Protein AF-A0AAV5I1P3-F1 (afdb_monomer_lite)

Organism: NCBI:txid152421

Foldseek 3Di:
DDDDDDDPVCVVVVVVVVCCVVVVVVCVVCVVVVVVVVVVD

Radius of gyration: 16.88 Å; chains: 1; bounding box: 35×12×47 Å

pLDDT: mean 80.47, std 10.9, range [44.31, 92.69]

Sequence (41 aa):
MGPVWYPPHNYLLFFGAYLLAGTGYQFFVHGVHGIDTMNAG

Structure (mmCIF, N/CA/C/O backbone):
data_AF-A0AAV5I1P3-F1
#
_entry.id   AF-A0AAV5I1P3-F1
#
loop_
_atom_site.group_PDB
_atom_site.id
_atom_site.type_symbol
_atom_site.label_atom_id
_atom_site.label_alt_id
_atom_site.label_comp_id
_atom_site.label_asym_id
_atom_site.label_entity_id
_atom_site.label_seq_id
_atom_site.pdbx_PDB_ins_code
_atom_site.Cartn_x
_atom_site.Cartn_y
_atom_site.Cartn_z
_atom_site.occupancy
_atom_site.B_iso_or_equiv
_atom_site.auth_seq_id
_atom_site.auth_comp_id
_atom_site.auth_asym_id
_atom_site.auth_atom_id
_atom_site.pdbx_PDB_model_num
ATOM 1 N N . MET A 1 1 ? -7.230 4.659 -21.824 1.00 44.31 1 MET A N 1
ATOM 2 C CA . MET A 1 1 ? -5.889 4.636 -21.202 1.00 44.31 1 MET A CA 1
ATOM 3 C C . MET A 1 1 ? -5.285 3.299 -21.597 1.00 44.31 1 MET A C 1
ATOM 5 O O . MET A 1 1 ? -5.897 2.288 -21.283 1.00 44.31 1 MET A O 1
ATOM 9 N N . GLY A 1 2 ? -4.225 3.272 -22.408 1.00 66.44 2 GLY A N 1
ATOM 10 C CA . GLY A 1 2 ? -3.588 2.004 -22.791 1.00 66.44 2 GLY A CA 1
ATOM 11 C C . GLY A 1 2 ? -2.885 1.348 -21.593 1.00 66.44 2 GLY A C 1
ATOM 12 O O . GLY A 1 2 ? -2.654 2.031 -20.594 1.00 66.44 2 GLY A O 1
ATOM 13 N N . PRO A 1 3 ? -2.549 0.050 -21.661 1.00 74.81 3 PRO A N 1
ATOM 14 C CA . PRO A 1 3 ? -1.801 -0.616 -20.600 1.00 74.81 3 PRO A CA 1
ATOM 15 C C . PRO A 1 3 ? -0.425 0.046 -20.424 1.00 74.81 3 PRO A C 1
ATOM 17 O O . PRO A 1 3 ? 0.378 0.086 -21.355 1.00 74.81 3 PRO A O 1
ATOM 20 N N . VAL A 1 4 ? -0.164 0.587 -19.231 1.00 78.44 4 VAL A N 1
ATOM 21 C CA . VAL A 1 4 ? 1.141 1.152 -18.863 1.00 78.44 4 VAL A CA 1
ATOM 22 C C . VAL A 1 4 ? 2.045 0.000 -18.433 1.00 78.44 4 VAL A C 1
ATOM 24 O O . VAL A 1 4 ? 1.742 -0.702 -17.470 1.00 78.44 4 VAL A O 1
ATOM 27 N N . TRP A 1 5 ? 3.140 -0.220 -19.163 1.00 78.75 5 TRP A N 1
ATOM 28 C CA . TRP A 1 5 ? 4.113 -1.257 -18.828 1.00 78.75 5 TRP A CA 1
ATOM 29 C C . TRP A 1 5 ? 5.090 -0.730 -17.777 1.00 78.75 5 TRP A C 1
ATOM 31 O O . TRP A 1 5 ? 5.792 0.255 -18.010 1.00 78.75 5 TRP A O 1
ATOM 41 N N . TYR A 1 6 ? 5.136 -1.389 -16.622 1.00 78.00 6 TYR A N 1
ATOM 42 C CA . TYR A 1 6 ? 6.087 -1.073 -15.565 1.00 78.00 6 TYR A CA 1
ATOM 43 C C . TYR A 1 6 ? 7.252 -2.069 -15.586 1.00 78.00 6 TYR A C 1
ATOM 45 O O . TYR A 1 6 ? 7.018 -3.268 -15.776 1.00 78.00 6 TYR A O 1
ATOM 53 N N . PRO A 1 7 ? 8.496 -1.610 -15.350 1.00 85.38 7 PRO A N 1
ATOM 54 C CA . PRO A 1 7 ? 9.630 -2.499 -15.147 1.00 85.38 7 PRO A CA 1
ATOM 55 C C . PRO A 1 7 ? 9.347 -3.547 -14.055 1.00 85.38 7 PRO A C 1
ATOM 57 O O . PRO A 1 7 ? 8.689 -3.225 -13.063 1.00 85.38 7 PRO A O 1
ATOM 60 N N . PRO A 1 8 ? 9.880 -4.778 -14.172 1.00 80.31 8 PRO A N 1
ATOM 61 C CA . PRO A 1 8 ? 9.590 -5.891 -13.258 1.00 80.31 8 PRO A CA 1
ATOM 62 C C . PRO A 1 8 ? 9.888 -5.607 -11.773 1.00 80.31 8 PRO A C 1
ATOM 64 O O . PRO A 1 8 ? 9.278 -6.214 -10.898 1.00 80.31 8 PRO A O 1
ATOM 67 N N . HIS A 1 9 ? 10.761 -4.649 -11.460 1.00 86.12 9 HIS A N 1
ATOM 68 C CA . HIS A 1 9 ? 11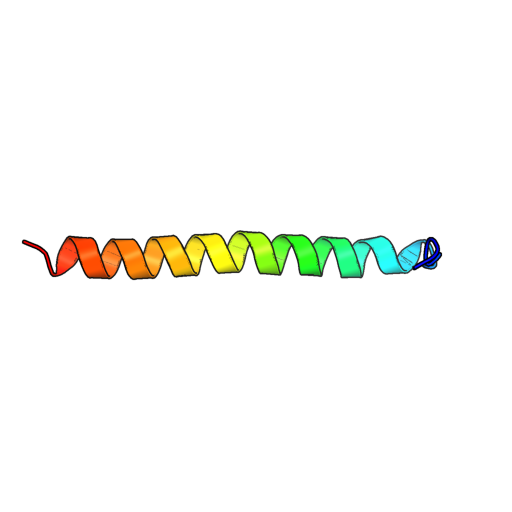.047 -4.245 -10.079 1.00 86.12 9 HIS A CA 1
ATOM 69 C C . HIS A 1 9 ? 9.985 -3.310 -9.469 1.00 86.12 9 HIS A C 1
ATOM 71 O O . HIS A 1 9 ? 9.856 -3.249 -8.248 1.00 86.12 9 HIS A O 1
ATOM 77 N N . ASN A 1 10 ? 9.175 -2.625 -10.282 1.00 87.81 10 ASN A N 1
ATOM 78 C CA . ASN A 1 10 ? 8.150 -1.702 -9.785 1.00 87.81 10 ASN A CA 1
ATOM 79 C C . ASN A 1 10 ? 6.925 -2.432 -9.217 1.00 87.81 10 ASN A C 1
ATOM 81 O O . ASN A 1 10 ? 6.185 -1.853 -8.424 1.00 87.81 10 ASN A O 1
ATOM 85 N N . TYR A 1 11 ? 6.714 -3.703 -9.574 1.00 82.81 11 TYR A N 1
ATOM 86 C CA . TYR A 1 11 ? 5.579 -4.491 -9.085 1.00 82.81 11 TYR A CA 1
ATOM 87 C C . TYR A 1 11 ? 5.597 -4.650 -7.562 1.00 82.81 11 TYR A C 1
ATOM 89 O O . TYR A 1 11 ? 4.534 -4.629 -6.955 1.00 82.81 11 TYR A O 1
ATOM 97 N N . LEU A 1 12 ? 6.776 -4.732 -6.930 1.00 87.50 12 LEU A N 1
ATOM 98 C CA . LEU A 1 12 ? 6.897 -4.814 -5.468 1.00 87.50 12 LEU A CA 1
ATOM 99 C C . LEU A 1 12 ? 6.480 -3.509 -4.778 1.00 87.50 12 LEU A C 1
ATOM 101 O O . LEU A 1 12 ? 5.816 -3.546 -3.745 1.00 87.50 12 LEU A O 1
ATOM 105 N N . LEU A 1 13 ? 6.822 -2.361 -5.370 1.00 88.81 13 LEU A N 1
ATOM 106 C CA . LEU A 1 13 ? 6.410 -1.042 -4.881 1.00 88.81 13 LEU A CA 1
ATOM 107 C C . LEU A 1 13 ? 4.892 -0.862 -4.990 1.00 88.81 13 LEU A C 1
ATOM 109 O O . LEU A 1 13 ? 4.253 -0.466 -4.018 1.00 88.81 13 LEU A O 1
ATOM 113 N N . PHE A 1 14 ? 4.301 -1.205 -6.139 1.00 87.94 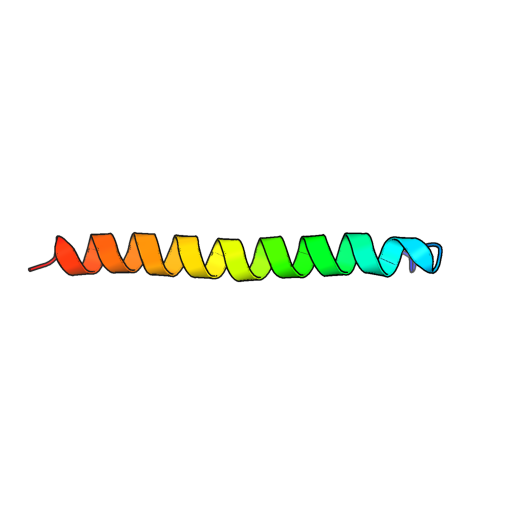14 PHE A N 1
ATOM 114 C CA . PHE A 1 14 ? 2.849 -1.134 -6.325 1.00 87.94 14 PHE A CA 1
ATOM 115 C C . PHE A 1 14 ? 2.097 -2.146 -5.457 1.00 87.94 14 PHE A C 1
ATOM 117 O O . PHE A 1 14 ? 1.055 -1.812 -4.899 1.00 87.94 14 PHE A O 1
ATOM 124 N N . PHE A 1 15 ? 2.636 -3.355 -5.292 1.00 89.12 15 PHE A N 1
ATOM 125 C CA . PHE A 1 15 ? 2.090 -4.369 -4.393 1.00 89.12 15 PHE A CA 1
ATOM 126 C C . PHE A 1 15 ? 2.101 -3.891 -2.938 1.00 89.12 15 PHE A C 1
ATOM 128 O O . PHE A 1 15 ? 1.073 -3.949 -2.267 1.00 89.12 15 PHE A O 1
ATOM 135 N N . GLY A 1 16 ? 3.227 -3.344 -2.469 1.00 91.12 16 GLY A N 1
ATOM 136 C CA . GLY A 1 16 ? 3.336 -2.758 -1.134 1.00 91.12 16 GLY A CA 1
ATOM 137 C C . GLY A 1 16 ? 2.372 -1.588 -0.930 1.00 91.12 16 GLY A C 1
ATOM 138 O O . GLY A 1 16 ? 1.686 -1.537 0.087 1.00 91.12 16 GLY A O 1
ATOM 139 N N . ALA A 1 17 ? 2.252 -0.693 -1.915 1.00 89.94 17 ALA A N 1
ATOM 140 C CA . ALA A 1 17 ? 1.306 0.421 -1.872 1.00 89.94 17 ALA A CA 1
ATOM 141 C C . ALA A 1 17 ? -0.159 -0.051 -1.833 1.00 89.94 17 ALA A C 1
ATOM 143 O O . ALA A 1 17 ? -0.953 0.494 -1.069 1.00 89.94 17 ALA A O 1
ATOM 144 N N . TYR A 1 18 ? -0.514 -1.083 -2.605 1.00 91.25 18 TYR A N 1
ATOM 145 C CA . TYR A 1 18 ? -1.859 -1.660 -2.613 1.00 91.25 18 TYR A CA 1
ATOM 146 C C . TYR A 1 18 ? -2.197 -2.342 -1.282 1.00 91.25 18 TYR A C 1
ATOM 148 O O . TYR A 1 18 ? -3.278 -2.125 -0.734 1.00 91.25 18 TYR A O 1
ATOM 156 N N . LEU A 1 19 ? -1.257 -3.111 -0.720 1.00 91.56 19 LEU A N 1
ATOM 157 C CA . LEU A 1 19 ? -1.415 -3.717 0.601 1.00 91.56 19 LEU A CA 1
ATOM 158 C C . LEU A 1 19 ? -1.537 -2.661 1.700 1.00 91.56 19 LEU A C 1
ATOM 160 O O . LEU A 1 19 ? -2.431 -2.770 2.536 1.00 91.56 19 LEU A O 1
ATOM 164 N N . LEU A 1 20 ? -0.683 -1.635 1.698 1.00 92.69 20 LEU A N 1
ATOM 165 C CA . LEU A 1 20 ? -0.721 -0.550 2.680 1.00 92.69 20 LEU A CA 1
ATOM 166 C C . LEU A 1 20 ? -2.041 0.229 2.607 1.00 92.69 20 LEU A C 1
ATOM 168 O O . LEU A 1 20 ? -2.646 0.502 3.639 1.00 92.69 20 LEU A O 1
ATOM 172 N N . ALA A 1 21 ? -2.515 0.539 1.397 1.00 88.69 21 ALA A N 1
ATOM 173 C CA . ALA A 1 21 ? -3.793 1.213 1.194 1.00 88.69 21 ALA A CA 1
ATOM 174 C C . ALA A 1 21 ? -4.980 0.351 1.660 1.00 88.69 21 ALA A C 1
ATOM 176 O O . ALA A 1 21 ? -5.849 0.846 2.374 1.00 88.69 21 ALA A O 1
ATOM 177 N N . GLY A 1 22 ? -5.005 -0.938 1.301 1.00 90.19 22 GLY A N 1
ATOM 178 C CA . GLY A 1 22 ? -6.084 -1.854 1.677 1.00 90.19 22 G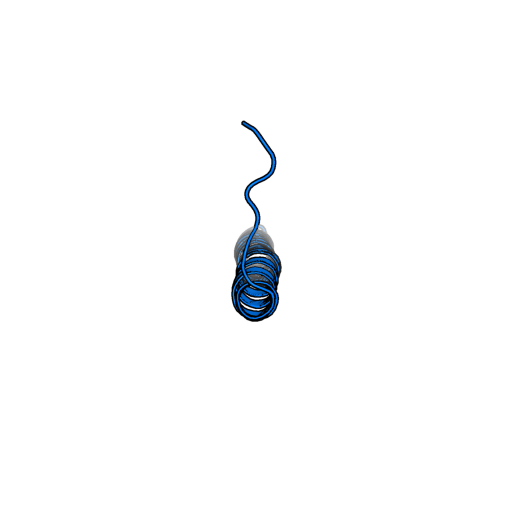LY A CA 1
ATOM 179 C C . GLY A 1 22 ? -6.135 -2.128 3.182 1.00 90.19 22 GLY A C 1
ATOM 180 O O . GLY A 1 22 ? -7.177 -1.964 3.815 1.00 90.19 22 GLY A O 1
ATOM 181 N N . THR A 1 23 ? -4.995 -2.492 3.773 1.00 88.69 23 THR A N 1
ATOM 182 C CA . THR A 1 23 ? -4.897 -2.766 5.216 1.00 88.69 23 THR A CA 1
ATOM 183 C C . THR A 1 23 ? -5.118 -1.507 6.048 1.00 88.69 23 THR A C 1
ATOM 185 O O . THR A 1 23 ? -5.900 -1.540 6.994 1.00 88.69 23 THR A O 1
ATOM 188 N N . GLY A 1 24 ? -4.514 -0.376 5.669 1.00 86.75 24 GLY A N 1
ATOM 189 C CA . GLY A 1 24 ? -4.706 0.909 6.341 1.00 86.75 24 GLY A CA 1
ATOM 190 C C . GLY A 1 24 ? -6.165 1.369 6.332 1.00 86.75 24 GLY A C 1
ATOM 191 O O . GLY A 1 24 ? -6.675 1.785 7.371 1.00 86.75 24 GLY A O 1
ATOM 192 N N . TYR A 1 25 ? -6.865 1.220 5.199 1.00 89.00 25 TYR A N 1
ATOM 193 C CA . TYR A 1 25 ? -8.304 1.488 5.114 1.00 89.00 25 TYR A CA 1
ATOM 194 C C . TYR A 1 25 ? -9.104 0.582 6.054 1.00 89.00 25 TYR A C 1
ATOM 196 O O . TYR A 1 25 ? -9.967 1.069 6.779 1.00 89.00 25 TYR A O 1
ATOM 204 N N . GLN A 1 26 ? -8.787 -0.715 6.109 1.00 82.81 26 GLN A N 1
ATOM 205 C CA . GLN A 1 26 ? -9.474 -1.646 6.999 1.00 82.81 26 GLN A CA 1
ATOM 206 C C . GLN A 1 26 ? -9.285 -1.273 8.473 1.00 82.81 26 GLN A C 1
ATOM 208 O O . GLN A 1 26 ? -10.275 -1.237 9.191 1.00 82.81 26 GLN A O 1
ATOM 213 N N . PHE A 1 27 ? -8.070 -0.937 8.923 1.00 82.88 27 PHE A N 1
ATOM 214 C CA . PHE A 1 27 ? -7.822 -0.497 10.304 1.00 82.88 27 PHE A CA 1
ATOM 215 C C . PHE A 1 27 ? -8.487 0.839 10.632 1.00 82.88 27 PHE A C 1
ATOM 217 O O . PHE A 1 27 ? -9.029 0.989 11.723 1.00 82.88 27 PHE A O 1
ATOM 224 N N . PHE A 1 28 ? -8.476 1.794 9.701 1.00 82.12 28 PHE A N 1
ATOM 225 C CA . PHE A 1 28 ? -9.155 3.074 9.881 1.00 82.12 28 PHE A CA 1
ATOM 226 C C . PHE A 1 28 ? -10.663 2.875 10.031 1.00 82.12 28 PHE A C 1
ATOM 228 O O . PHE A 1 28 ? -11.254 3.346 10.993 1.00 82.12 28 PHE A O 1
ATOM 235 N N . VAL A 1 29 ? -11.275 2.109 9.130 1.00 85.38 29 VAL A N 1
ATOM 236 C CA . VAL A 1 29 ? -12.711 1.826 9.152 1.00 85.38 29 VAL A CA 1
ATOM 237 C C . VAL A 1 29 ? -13.094 1.000 10.378 1.00 85.38 29 VAL A C 1
ATOM 239 O O . VAL A 1 29 ? -14.080 1.317 11.030 1.00 85.38 29 VAL A O 1
ATOM 242 N N . HIS A 1 30 ? -12.314 -0.018 10.750 1.00 87.75 30 HIS A N 1
ATOM 243 C CA . HIS A 1 30 ? -12.569 -0.789 11.973 1.00 87.75 30 HIS A CA 1
ATOM 244 C C . HIS A 1 30 ? -12.357 0.046 13.243 1.00 87.75 30 HIS A C 1
ATOM 246 O O . HIS A 1 30 ? -13.074 -0.144 14.219 1.00 87.75 30 HIS A O 1
ATOM 252 N N . GLY A 1 31 ? -11.390 0.965 13.238 1.00 81.12 31 GLY A N 1
ATOM 253 C CA . GLY A 1 31 ? -11.128 1.884 14.343 1.00 81.12 31 GLY A CA 1
ATOM 254 C C . GLY A 1 31 ? -12.244 2.910 14.512 1.00 81.12 31 GLY A C 1
ATOM 255 O O . GLY A 1 31 ? -12.745 3.076 15.619 1.00 81.12 31 GLY A O 1
ATOM 256 N N . VAL A 1 32 ? -12.682 3.541 13.419 1.00 82.38 32 VAL A N 1
ATOM 257 C CA . VAL A 1 32 ? -13.807 4.489 13.412 1.00 82.38 32 VAL A CA 1
ATOM 258 C C . VAL A 1 32 ? -15.102 3.779 13.800 1.00 82.38 32 VAL A C 1
ATOM 260 O O . VAL A 1 32 ? -15.721 4.176 14.779 1.00 82.38 32 VAL A O 1
ATOM 263 N N . HIS A 1 33 ? -15.440 2.652 13.160 1.00 85.44 33 HIS A N 1
ATOM 264 C CA . HIS A 1 33 ? -16.615 1.863 13.545 1.00 85.44 33 HIS A CA 1
ATOM 265 C C . HIS A 1 33 ?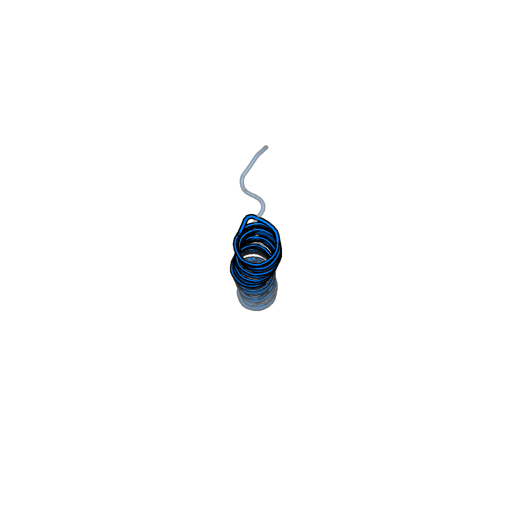 -16.541 1.353 14.990 1.00 85.44 33 HIS A C 1
ATOM 267 O O . HIS A 1 33 ? -17.567 1.260 15.660 1.00 85.44 33 HIS A O 1
ATOM 273 N N . GLY A 1 34 ? -15.350 1.027 15.499 1.00 74.81 34 GLY A N 1
ATOM 274 C CA . GLY A 1 34 ? -15.150 0.659 16.899 1.00 74.81 34 GLY A CA 1
ATOM 275 C C . GLY A 1 34 ? -15.448 1.818 17.851 1.00 74.81 34 GLY A C 1
ATOM 276 O O . GLY A 1 34 ? -16.140 1.619 18.845 1.00 74.81 34 GLY A O 1
ATOM 277 N N . ILE A 1 35 ? -14.978 3.028 17.537 1.00 73.06 35 ILE A N 1
ATOM 278 C CA . ILE A 1 35 ? -15.256 4.252 18.308 1.00 73.06 35 ILE A CA 1
ATOM 279 C C . ILE A 1 35 ? -16.749 4.586 18.276 1.00 73.06 35 ILE A C 1
ATOM 281 O O . ILE A 1 35 ? -17.335 4.839 19.329 1.00 73.06 35 ILE A O 1
ATOM 285 N N . ASP A 1 36 ? -17.376 4.504 17.103 1.00 67.31 36 ASP A N 1
ATOM 286 C CA . ASP A 1 36 ? -18.814 4.721 16.948 1.00 67.31 36 ASP A CA 1
ATOM 287 C C . ASP A 1 36 ? -19.620 3.702 17.771 1.00 67.31 36 ASP A C 1
ATOM 289 O O . ASP A 1 36 ? -20.586 4.067 18.432 1.00 67.31 36 ASP A O 1
ATOM 293 N N . THR A 1 37 ? -19.186 2.437 17.812 1.00 68.12 37 THR A N 1
ATOM 294 C CA . THR A 1 37 ? -19.846 1.368 18.587 1.00 68.12 37 THR A CA 1
ATOM 295 C C . THR A 1 37 ? -19.649 1.530 20.101 1.00 68.12 37 THR A C 1
ATOM 297 O O . THR A 1 37 ? -20.532 1.175 20.875 1.00 68.12 37 THR A O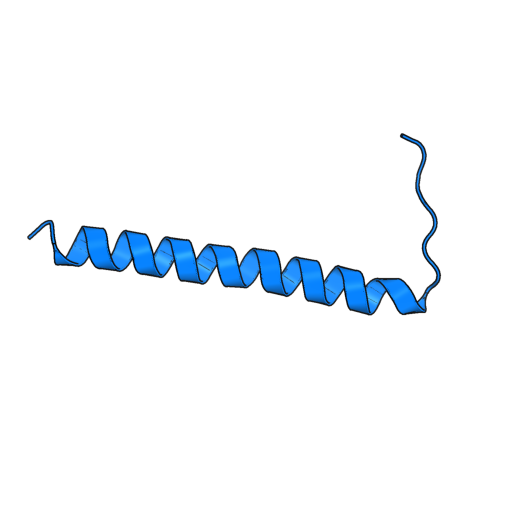 1
ATOM 300 N N . MET A 1 38 ? -18.517 2.088 20.544 1.00 67.44 38 MET A N 1
ATOM 301 C CA . MET A 1 38 ? -18.225 2.341 21.964 1.00 67.44 38 MET A CA 1
ATOM 302 C C . MET A 1 38 ? -18.930 3.586 22.518 1.00 67.44 38 MET A C 1
ATOM 304 O O . MET A 1 38 ? -19.170 3.663 23.719 1.00 67.44 38 MET A O 1
ATOM 308 N N . ASN A 1 39 ? -19.259 4.551 21.660 1.00 70.75 39 ASN A N 1
ATOM 309 C CA . ASN A 1 39 ? -19.979 5.771 22.027 1.00 70.75 39 ASN A CA 1
ATOM 310 C C . ASN A 1 39 ? -21.499 5.692 21.740 1.00 70.75 39 ASN A C 1
ATOM 312 O O . ASN A 1 39 ? -22.230 6.615 22.083 1.00 70.75 39 ASN A O 1
ATOM 316 N N . ALA A 1 40 ? -21.986 4.613 21.114 1.00 57.28 40 ALA A N 1
ATOM 317 C CA . ALA A 1 40 ? -2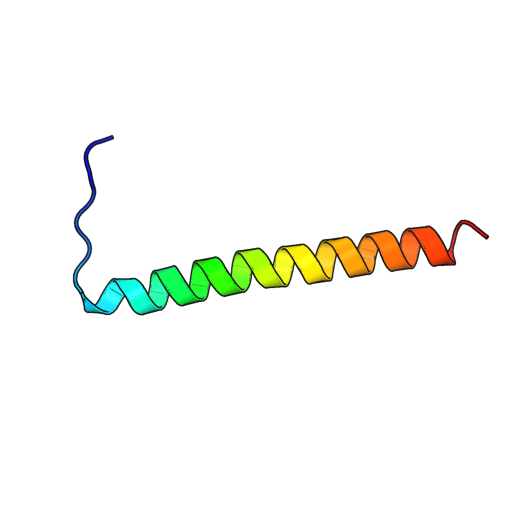3.406 4.370 20.815 1.00 57.28 40 ALA A CA 1
ATOM 318 C C . ALA A 1 40 ? -24.128 3.471 21.847 1.00 57.28 40 ALA A C 1
ATOM 320 O O . ALA A 1 40 ? -25.161 2.879 21.526 1.00 57.28 40 ALA A O 1
ATOM 321 N N . GLY A 1 41 ? -23.582 3.356 23.062 1.00 54.31 41 GLY A N 1
ATOM 322 C CA . GLY A 1 41 ? -24.172 2.644 24.204 1.00 54.31 41 GLY A CA 1
ATOM 323 C C . GLY A 1 41 ? -24.731 3.592 25.252 1.00 54.31 41 GLY A C 1
ATOM 324 O O . GLY A 1 41 ? -24.015 4.558 25.595 1.00 54.31 41 GLY A O 1
#

Secondary structure (DSSP, 8-state):
-PPPPPPTTHHHHHHHHHHHHHHHHHHHHHHHHHHHHHH--